Protein AF-A0A0A9H9A4-F1 (afdb_monomer_lite)

Radius of gyration: 15.13 Å; chains: 1; bounding box: 36×15×42 Å

pLDDT: mean 76.62, std 9.07, range [50.97, 86.69]

Structure (mmCIF, N/CA/C/O backbone):
data_AF-A0A0A9H9A4-F1
#
_entry.id   AF-A0A0A9H9A4-F1
#
loop_
_atom_site.group_PDB
_atom_site.id
_atom_site.type_symbol
_atom_site.label_atom_id
_atom_site.label_alt_id
_atom_site.label_comp_id
_atom_site.label_asym_id
_atom_site.label_entity_id
_atom_site.label_seq_id
_atom_site.pdbx_PDB_ins_code
_atom_site.Cartn_x
_atom_site.Cartn_y
_atom_site.Cartn_z
_atom_site.occupancy
_atom_site.B_iso_or_equiv
_atom_site.auth_seq_id
_atom_site.auth_comp_id
_atom_site.auth_asym_id
_atom_site.auth_atom_id
_atom_site.pdbx_PDB_model_num
ATOM 1 N N . MET A 1 1 ? 12.989 -8.491 -11.260 1.00 61.28 1 MET A N 1
ATOM 2 C CA . MET A 1 1 ? 12.776 -8.621 -9.795 1.00 61.28 1 MET A CA 1
ATOM 3 C C . MET A 1 1 ? 12.365 -7.302 -9.137 1.00 61.28 1 MET A C 1
ATOM 5 O O . MET A 1 1 ? 11.417 -7.318 -8.364 1.00 61.28 1 MET A O 1
ATOM 9 N N . VAL A 1 2 ? 12.992 -6.167 -9.478 1.00 73.00 2 VAL A N 1
ATOM 10 C CA . VAL A 1 2 ? 12.685 -4.835 -8.903 1.00 73.00 2 VAL A CA 1
ATOM 11 C C . VAL A 1 2 ? 11.194 -4.437 -8.966 1.00 73.00 2 VAL A C 1
ATOM 13 O O . VAL A 1 2 ? 10.654 -4.081 -7.923 1.00 73.00 2 VAL A O 1
ATOM 16 N N . PRO A 1 3 ? 10.468 -4.586 -10.095 1.00 70.38 3 PRO A N 1
ATOM 17 C CA . PRO A 1 3 ? 9.054 -4.196 -10.160 1.00 70.38 3 PRO A CA 1
ATOM 18 C C . PRO A 1 3 ? 8.159 -5.007 -9.217 1.00 70.38 3 PRO A C 1
ATOM 20 O O . PRO A 1 3 ? 7.262 -4.464 -8.580 1.00 70.38 3 PRO A O 1
ATOM 23 N N . GLY A 1 4 ? 8.434 -6.310 -9.092 1.00 74.62 4 GLY A N 1
ATOM 24 C CA . GLY A 1 4 ? 7.686 -7.208 -8.212 1.00 74.62 4 GLY A CA 1
ATOM 25 C C . GLY A 1 4 ? 7.903 -6.898 -6.730 1.00 74.62 4 GLY A C 1
ATOM 26 O O . GLY A 1 4 ? 6.957 -6.962 -5.954 1.00 74.62 4 GLY A O 1
ATOM 27 N N . ALA A 1 5 ? 9.119 -6.493 -6.345 1.00 78.25 5 ALA A N 1
ATOM 28 C CA . ALA A 1 5 ? 9.431 -6.102 -4.971 1.00 78.25 5 ALA A CA 1
ATOM 29 C C . ALA A 1 5 ? 8.743 -4.790 -4.560 1.00 78.25 5 ALA A C 1
ATOM 31 O O . ALA A 1 5 ? 8.284 -4.662 -3.425 1.00 78.25 5 ALA A O 1
ATOM 32 N N . VAL A 1 6 ? 8.637 -3.818 -5.473 1.00 77.00 6 VAL A N 1
ATOM 33 C CA . VAL A 1 6 ? 7.905 -2.574 -5.186 1.00 77.00 6 VAL A CA 1
ATOM 34 C C . VAL A 1 6 ? 6.393 -2.810 -5.224 1.00 77.00 6 VAL A C 1
ATOM 36 O O . VAL A 1 6 ? 5.680 -2.325 -4.353 1.00 77.00 6 VAL A O 1
ATOM 39 N N . GLY A 1 7 ? 5.903 -3.644 -6.147 1.00 77.69 7 GLY A N 1
ATOM 40 C CA . GLY A 1 7 ? 4.497 -4.052 -6.191 1.00 77.69 7 GLY A CA 1
ATOM 41 C C . GLY A 1 7 ? 4.032 -4.789 -4.927 1.00 77.69 7 GLY A C 1
ATOM 42 O O . GLY A 1 7 ? 2.932 -4.532 -4.442 1.00 77.69 7 GLY A O 1
ATOM 43 N N . ALA A 1 8 ? 4.879 -5.647 -4.347 1.00 78.00 8 ALA A N 1
ATOM 44 C CA . ALA A 1 8 ? 4.580 -6.368 -3.107 1.00 78.00 8 ALA A CA 1
ATOM 45 C C . ALA A 1 8 ? 4.378 -5.437 -1.895 1.00 78.00 8 ALA A C 1
ATOM 47 O O . ALA A 1 8 ? 3.615 -5.766 -0.988 1.00 78.00 8 ALA A O 1
ATOM 48 N N . GLN A 1 9 ? 5.015 -4.262 -1.891 1.00 78.50 9 GLN A N 1
ATOM 49 C CA . GLN A 1 9 ? 4.883 -3.267 -0.820 1.00 78.50 9 GLN A CA 1
ATOM 50 C C . GLN A 1 9 ? 3.592 -2.444 -0.912 1.00 78.50 9 GLN A C 1
ATOM 52 O O . GLN A 1 9 ? 3.192 -1.834 0.077 1.00 78.50 9 GLN A O 1
ATOM 57 N N . LEU A 1 10 ? 2.886 -2.463 -2.049 1.00 77.38 10 LEU A N 1
ATOM 58 C CA . LEU A 1 10 ? 1.622 -1.741 -2.234 1.00 77.38 10 LEU A CA 1
ATOM 59 C C . LEU A 1 10 ? 0.439 -2.428 -1.518 1.00 77.38 10 LEU A C 1
ATOM 61 O O . LEU A 1 10 ? -0.676 -2.452 -2.030 1.00 77.38 10 LEU A O 1
ATOM 65 N N . SER A 1 11 ? 0.636 -3.034 -0.347 1.00 74.62 11 SER A N 1
ATOM 66 C CA . SER A 1 11 ? -0.391 -3.783 0.389 1.00 74.62 11 SER A CA 1
ATOM 67 C C . SER A 1 11 ? -1.282 -2.862 1.240 1.00 74.62 11 SER A C 1
ATOM 69 O O . SER A 1 11 ? -1.239 -2.878 2.466 1.00 74.62 11 SER A O 1
ATOM 71 N N . PHE A 1 12 ? -2.095 -2.029 0.577 1.00 75.75 12 PHE A N 1
ATOM 72 C CA . PHE A 1 12 ? -2.890 -0.975 1.236 1.00 75.75 12 PHE A CA 1
ATOM 73 C C . PH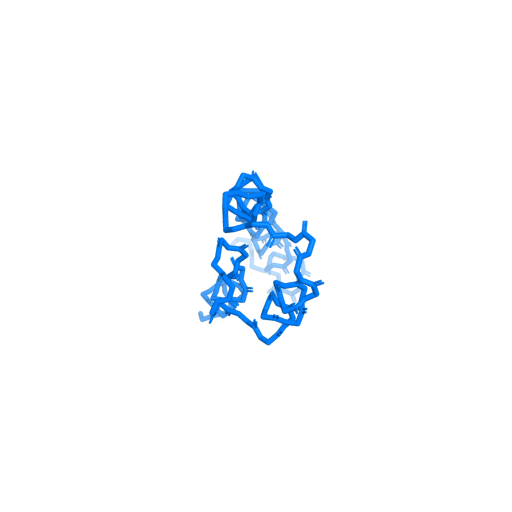E A 1 12 ? -4.349 -1.336 1.558 1.00 75.75 12 PHE A C 1
ATOM 75 O O . PHE A 1 12 ? -5.021 -0.568 2.234 1.00 75.75 12 PHE A O 1
ATOM 82 N N . LEU A 1 13 ? -4.860 -2.474 1.076 1.00 76.75 13 LEU A N 1
ATOM 83 C CA . LEU A 1 13 ? -6.298 -2.799 1.136 1.00 76.75 13 LEU A CA 1
ATOM 84 C C . LEU A 1 13 ? -6.764 -3.357 2.480 1.00 76.75 13 LEU A C 1
ATOM 86 O O . LEU A 1 13 ? -7.922 -3.191 2.845 1.00 76.75 13 LEU A O 1
ATOM 90 N N . LEU A 1 14 ? -5.895 -4.098 3.162 1.00 81.25 14 LEU A N 1
ATOM 91 C CA . LEU A 1 14 ? -6.251 -4.842 4.363 1.00 81.25 14 LEU A CA 1
ATOM 92 C C . LEU A 1 14 ? -5.409 -4.355 5.541 1.00 81.25 14 LEU A C 1
ATOM 94 O O . LEU A 1 14 ? -4.243 -3.988 5.343 1.00 81.25 14 LEU A O 1
ATOM 98 N N . PRO A 1 15 ? -5.956 -4.399 6.768 1.00 74.38 15 PRO A N 1
ATOM 99 C CA . PRO A 1 15 ? -5.201 -4.061 7.966 1.00 74.38 15 PRO A CA 1
ATOM 100 C C . PRO A 1 15 ? -3.980 -4.973 8.124 1.00 74.38 15 PRO A C 1
ATOM 102 O O . PRO A 1 15 ? -2.907 -4.494 8.449 1.00 74.38 15 PRO A O 1
ATOM 105 N N . THR A 1 16 ? -4.092 -6.257 7.772 1.00 80.31 16 THR A N 1
ATOM 106 C CA . THR A 1 16 ? -3.004 -7.251 7.848 1.00 80.31 16 THR A CA 1
ATOM 107 C C . THR A 1 16 ? -1.916 -7.097 6.778 1.00 80.31 16 THR A C 1
ATOM 109 O O . THR A 1 16 ? -0.944 -7.847 6.789 1.00 80.31 16 THR A O 1
ATOM 112 N N . GLY A 1 17 ? -2.064 -6.155 5.841 1.00 74.75 17 GLY A N 1
ATOM 113 C CA . GLY A 1 17 ? -1.147 -5.987 4.714 1.00 74.75 17 GLY A CA 1
ATOM 114 C C . GLY A 1 17 ? 0.216 -5.400 5.085 1.00 74.75 17 GLY A C 1
ATOM 115 O O . GLY A 1 17 ? 1.203 -5.690 4.411 1.00 74.75 17 GLY A O 1
ATOM 116 N N . SER A 1 18 ? 0.283 -4.590 6.145 1.00 82.75 18 SER A N 1
ATOM 117 C CA . SER A 1 18 ? 1.527 -4.029 6.682 1.00 82.75 18 SER A CA 1
ATOM 118 C C . SER A 1 18 ? 1.345 -3.593 8.143 1.00 82.75 18 SER A C 1
ATOM 120 O O . SER A 1 18 ? 0.220 -3.281 8.546 1.00 82.75 18 SER A O 1
ATOM 122 N N . PRO A 1 19 ? 2.425 -3.495 8.944 1.00 80.00 19 PRO A N 1
ATOM 123 C CA . PRO A 1 19 ? 2.332 -3.001 10.318 1.00 80.00 19 PRO A CA 1
ATOM 124 C C . PRO A 1 19 ? 1.706 -1.602 10.420 1.00 80.00 19 PRO A C 1
ATOM 126 O O . PRO A 1 19 ? 0.931 -1.349 11.337 1.00 80.00 19 PRO A O 1
ATOM 129 N N . GLY A 1 20 ? 1.974 -0.708 9.458 1.00 82.19 20 GLY A N 1
ATOM 130 C CA . GLY A 1 20 ? 1.410 0.649 9.449 1.00 82.19 20 GLY A CA 1
ATOM 131 C C . GLY A 1 20 ? -0.116 0.666 9.314 1.00 82.19 20 GLY A C 1
ATOM 132 O O . GLY A 1 20 ? -0.795 1.425 10.004 1.00 82.19 20 GLY A O 1
ATOM 133 N N . ASN A 1 21 ? -0.665 -0.233 8.493 1.00 83.25 21 ASN A N 1
ATOM 134 C CA . ASN A 1 21 ? -2.108 -0.396 8.337 1.00 83.25 21 ASN A CA 1
ATOM 135 C C . ASN A 1 21 ? -2.769 -0.949 9.615 1.00 83.25 21 ASN A C 1
ATOM 137 O O . ASN A 1 21 ? -3.822 -0.450 10.016 1.00 83.25 21 ASN A O 1
ATOM 141 N N . VAL A 1 22 ? -2.147 -1.926 10.291 1.00 83.50 22 VAL A N 1
ATOM 142 C CA . VAL A 1 22 ? -2.637 -2.447 11.585 1.00 83.50 22 VAL A 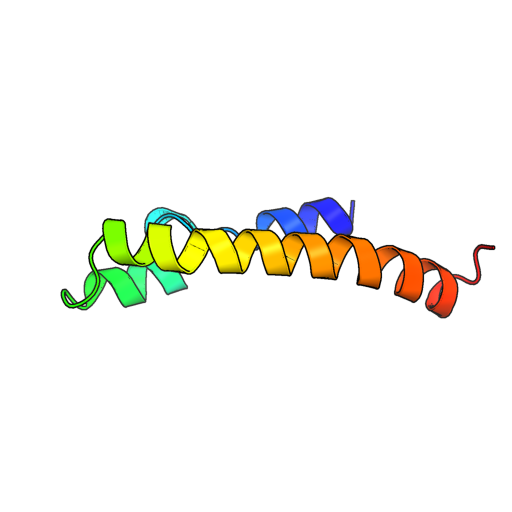CA 1
ATOM 143 C C . VAL A 1 22 ? -2.655 -1.349 12.645 1.00 83.50 22 VAL A C 1
ATOM 145 O O . VAL A 1 22 ? -3.635 -1.230 13.374 1.00 83.50 22 VAL A O 1
ATOM 148 N N . VAL A 1 23 ? -1.603 -0.528 12.720 1.00 85.19 23 VAL A N 1
ATOM 149 C CA . VAL A 1 23 ? -1.523 0.579 13.685 1.00 85.19 23 VAL A CA 1
ATOM 150 C C . VAL A 1 23 ? -2.669 1.568 13.465 1.00 85.19 23 VAL A C 1
ATOM 152 O O . VAL A 1 23 ? -3.383 1.873 14.417 1.00 85.19 23 VAL A O 1
ATOM 155 N N . GLY A 1 24 ? -2.925 1.989 12.222 1.00 82.94 24 GLY A N 1
ATOM 156 C CA . GLY A 1 24 ? -4.067 2.850 11.895 1.00 82.94 24 GLY A CA 1
ATOM 157 C C . GLY A 1 24 ? -5.420 2.216 12.238 1.00 82.94 24 GLY A C 1
ATOM 158 O O . GLY A 1 24 ? -6.262 2.863 12.856 1.00 82.94 24 GLY A O 1
ATOM 159 N N . PHE A 1 25 ? -5.614 0.935 11.916 1.00 83.44 25 PHE A N 1
ATOM 160 C CA . PHE A 1 25 ? -6.842 0.198 12.235 1.00 83.44 25 PHE A CA 1
ATOM 161 C C . PHE A 1 25 ? -7.061 0.030 13.750 1.00 83.44 25 PHE A C 1
ATOM 163 O O . PHE A 1 25 ? -8.182 0.151 14.239 1.00 83.44 25 PHE A O 1
ATOM 170 N N . SER A 1 26 ? -5.987 -0.174 14.520 1.00 83.00 26 SER A N 1
ATOM 171 C CA . SER A 1 26 ? -6.041 -0.352 15.979 1.00 83.00 26 SER A CA 1
ATOM 172 C C . SER A 1 26 ? -6.492 0.893 16.754 1.00 83.00 26 SER A C 1
ATOM 174 O O . SER A 1 26 ? -6.862 0.782 17.919 1.00 83.00 26 SER A O 1
ATOM 176 N N . THR A 1 27 ? -6.520 2.068 16.110 1.00 84.25 27 THR A N 1
ATOM 177 C CA . THR A 1 27 ? -7.016 3.316 16.718 1.00 84.25 27 THR A CA 1
ATOM 178 C C . THR A 1 27 ? -8.533 3.331 16.933 1.00 84.25 27 THR A C 1
ATOM 180 O O . THR A 1 27 ? -9.033 4.187 17.656 1.00 84.25 27 THR A O 1
ATOM 183 N N . GLY A 1 28 ? -9.277 2.406 16.313 1.00 80.19 28 GLY A N 1
ATOM 184 C CA . GLY A 1 28 ? -10.733 2.280 16.448 1.00 80.19 28 GLY A CA 1
ATOM 185 C C . GLY A 1 28 ? -11.556 3.271 15.616 1.00 80.19 28 GLY A C 1
ATOM 186 O O . GLY A 1 28 ? -12.771 3.120 15.532 1.00 80.19 28 GLY A O 1
ATOM 187 N N . TYR A 1 29 ? -10.915 4.243 14.959 1.00 80.75 29 TYR A N 1
ATOM 188 C CA . TYR A 1 29 ? -11.584 5.240 14.110 1.00 80.75 29 TYR A CA 1
ATOM 189 C C . TYR A 1 29 ? -11.720 4.821 12.641 1.00 80.75 29 TYR A C 1
ATOM 191 O O . TYR A 1 29 ? -12.469 5.449 11.898 1.00 80.75 29 TYR A O 1
ATOM 199 N N . ILE A 1 30 ? -10.987 3.793 12.206 1.00 81.44 30 ILE A N 1
ATOM 200 C CA . ILE A 1 30 ? -10.908 3.383 10.799 1.00 81.44 30 ILE A CA 1
ATOM 201 C C . ILE A 1 30 ? -11.517 1.990 10.655 1.00 81.44 30 ILE A C 1
ATOM 203 O O . ILE A 1 30 ? -11.033 1.036 11.262 1.00 81.44 30 ILE A O 1
ATOM 207 N N . SER A 1 31 ? -12.562 1.851 9.834 1.00 84.06 31 SER A N 1
ATOM 208 C CA . SER A 1 31 ? -13.154 0.547 9.531 1.00 84.06 31 SER A CA 1
ATOM 209 C C . SER A 1 31 ? -12.460 -0.127 8.343 1.00 84.06 31 SER A C 1
ATOM 211 O O . SER A 1 31 ? -11.835 0.521 7.503 1.00 84.06 31 SER A O 1
ATOM 213 N N . ILE A 1 32 ? -12.617 -1.449 8.213 1.00 83.12 32 ILE A N 1
ATOM 214 C CA . ILE A 1 32 ? -12.058 -2.219 7.085 1.00 83.12 32 ILE A CA 1
ATOM 215 C C . ILE A 1 32 ? -12.586 -1.675 5.748 1.00 83.12 32 ILE A C 1
ATOM 217 O O . ILE A 1 32 ? -11.838 -1.589 4.777 1.00 83.12 32 ILE A O 1
ATOM 221 N N . LYS A 1 33 ? -13.862 -1.260 5.698 1.00 81.50 33 LYS A N 1
ATOM 222 C CA . LYS A 1 33 ? -14.448 -0.640 4.498 1.00 81.50 33 LYS A CA 1
ATOM 223 C C . LYS A 1 33 ? -13.706 0.631 4.087 1.00 81.50 33 LYS A C 1
ATOM 225 O O . LYS A 1 33 ? -13.433 0.794 2.901 1.00 81.50 33 LYS A O 1
ATOM 230 N N . ASP A 1 34 ? -13.336 1.478 5.043 1.00 83.31 34 ASP A N 1
ATOM 231 C CA . ASP A 1 34 ? -12.646 2.739 4.761 1.00 83.31 34 ASP A CA 1
ATOM 232 C C . ASP A 1 34 ? -11.245 2.482 4.204 1.00 83.31 34 ASP A C 1
ATOM 234 O O . ASP A 1 34 ? -10.846 3.123 3.232 1.00 83.31 34 ASP A O 1
ATOM 238 N N . MET A 1 35 ? -10.533 1.480 4.738 1.00 84.31 35 MET A N 1
ATOM 239 C CA . MET A 1 35 ? -9.222 1.057 4.224 1.00 84.31 35 MET A CA 1
ATOM 240 C C . MET A 1 35 ? -9.299 0.460 2.819 1.00 84.31 35 MET A C 1
ATOM 242 O O . MET A 1 35 ? -8.424 0.709 1.997 1.00 84.31 35 MET A O 1
ATOM 246 N N . VAL A 1 36 ? -10.344 -0.309 2.502 1.00 84.44 36 VAL A N 1
ATOM 247 C CA . VAL A 1 36 ? -10.517 -0.87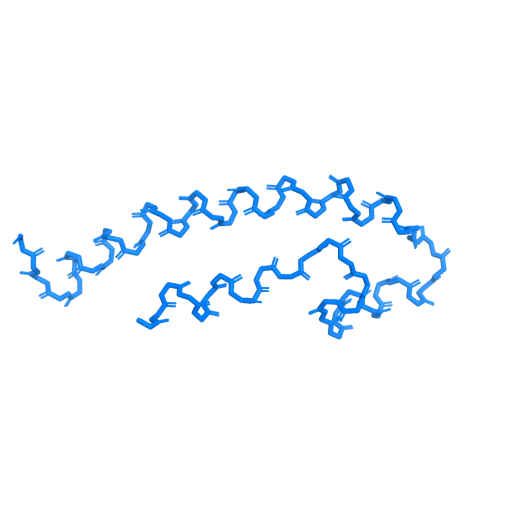2 1.154 1.00 84.44 36 VAL A CA 1
ATOM 248 C C . VAL A 1 36 ? -10.831 0.233 0.143 1.00 84.44 36 VAL A C 1
ATOM 250 O O . VAL A 1 36 ? -10.241 0.255 -0.937 1.00 84.44 36 VAL A O 1
ATOM 253 N N . ILE A 1 37 ? -11.719 1.167 0.497 1.00 84.19 37 ILE A N 1
ATOM 254 C CA . ILE A 1 37 ? -12.129 2.279 -0.374 1.00 84.19 37 ILE A CA 1
ATOM 255 C C . ILE A 1 37 ? -10.965 3.240 -0.629 1.00 84.19 37 ILE A C 1
ATOM 257 O O . ILE A 1 37 ? -10.793 3.691 -1.758 1.00 84.19 37 ILE A O 1
ATOM 261 N N . THR A 1 38 ? -10.139 3.523 0.380 1.00 84.56 38 THR A N 1
ATOM 262 C CA . THR A 1 38 ? -8.942 4.369 0.222 1.00 84.56 38 THR A CA 1
ATOM 263 C C . THR A 1 38 ? -7.759 3.617 -0.396 1.00 84.56 38 THR A C 1
ATOM 265 O O . THR A 1 38 ? -7.025 4.181 -1.206 1.00 84.56 38 THR A O 1
ATOM 268 N N . GLY A 1 39 ? -7.588 2.331 -0.088 1.00 82.94 39 GLY A N 1
ATOM 269 C CA . GLY A 1 39 ? -6.482 1.501 -0.571 1.00 82.94 39 GLY A CA 1
ATOM 270 C C . GLY A 1 39 ? -6.593 1.078 -2.040 1.00 82.94 39 GLY A C 1
ATOM 271 O O . GLY A 1 39 ? -5.568 0.902 -2.697 1.00 82.94 39 GLY A O 1
ATOM 272 N N . MET A 1 40 ? -7.808 0.941 -2.584 1.00 83.38 40 MET A N 1
ATOM 273 C CA . MET A 1 40 ? -8.060 0.638 -4.005 1.00 83.38 40 MET A CA 1
ATOM 274 C C . MET A 1 40 ? -7.453 1.683 -4.960 1.00 83.38 40 MET A C 1
ATOM 276 O O . MET A 1 40 ? -6.602 1.315 -5.774 1.00 83.38 40 MET A O 1
ATOM 280 N N . PRO A 1 41 ? -7.816 2.979 -4.871 1.00 85.38 41 PRO A N 1
ATOM 281 C CA . PRO A 1 41 ? -7.240 4.003 -5.735 1.00 85.38 41 PRO A CA 1
ATOM 282 C C . PRO A 1 41 ? -5.735 4.165 -5.498 1.00 85.38 41 PRO A C 1
ATOM 284 O O . PRO A 1 41 ? -4.990 4.316 -6.465 1.00 85.38 41 PRO A O 1
ATOM 287 N N . LEU A 1 42 ? -5.260 4.035 -4.252 1.00 85.56 42 LEU A N 1
ATOM 288 C CA . LEU A 1 42 ? -3.827 4.103 -3.941 1.00 85.56 42 LEU A CA 1
ATOM 289 C C . LEU A 1 42 ? -3.024 3.005 -4.656 1.00 85.56 42 LEU A C 1
ATOM 291 O O . LEU A 1 42 ? -1.956 3.268 -5.206 1.00 85.56 42 LEU A O 1
ATOM 295 N N . LYS A 1 43 ? -3.554 1.775 -4.693 1.00 84.69 43 LYS A N 1
ATOM 296 C CA . LYS A 1 43 ? -2.951 0.662 -5.436 1.00 84.69 43 LYS A CA 1
ATOM 297 C C . LYS A 1 43 ? -2.899 0.927 -6.934 1.00 84.69 43 LYS A C 1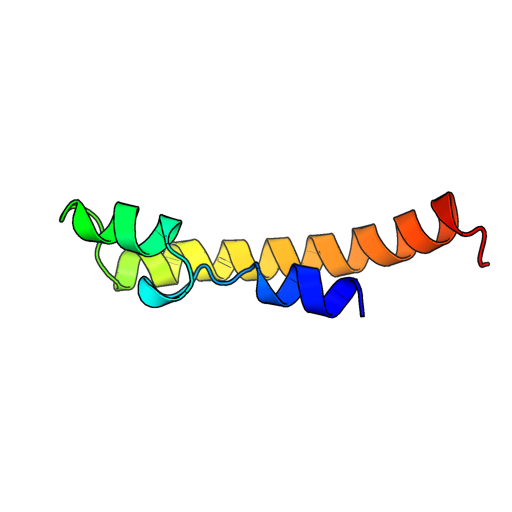
ATOM 299 O O . LYS A 1 43 ? -1.865 0.687 -7.548 1.00 84.69 43 LYS A O 1
ATOM 304 N N . VAL A 1 44 ? -3.996 1.405 -7.518 1.00 84.69 44 VAL A N 1
ATOM 305 C CA . VAL A 1 44 ? -4.079 1.669 -8.962 1.00 84.69 44 VAL A CA 1
ATOM 306 C C . VAL A 1 44 ? -3.086 2.757 -9.369 1.00 84.69 44 VAL A C 1
ATOM 308 O O . VAL A 1 44 ? -2.335 2.569 -10.323 1.00 84.69 44 VAL A O 1
ATOM 311 N N . VAL A 1 45 ? -3.016 3.850 -8.605 1.00 86.69 45 VAL A N 1
ATOM 312 C CA . VAL A 1 45 ? -2.046 4.928 -8.839 1.00 86.69 45 VAL A CA 1
ATOM 313 C C . VAL A 1 45 ? -0.612 4.430 -8.646 1.00 86.69 45 VAL A C 1
ATOM 315 O O . VAL A 1 45 ? 0.246 4.728 -9.471 1.00 86.69 45 VAL A O 1
ATOM 318 N N . GLY A 1 46 ? -0.346 3.627 -7.611 1.00 82.75 46 GLY A N 1
ATOM 319 C CA . GLY A 1 46 ? 0.979 3.052 -7.363 1.00 82.75 46 GLY A CA 1
ATOM 320 C C . GLY A 1 46 ? 1.449 2.114 -8.479 1.00 82.75 46 GLY A C 1
ATOM 321 O O . GLY A 1 46 ? 2.607 2.175 -8.885 1.00 82.75 46 GLY A O 1
ATOM 322 N N . ILE A 1 47 ? 0.550 1.289 -9.024 1.00 83.62 47 ILE A N 1
ATOM 323 C CA . ILE A 1 47 ? 0.850 0.427 -10.175 1.00 83.62 47 ILE A CA 1
ATOM 324 C C . ILE A 1 47 ? 1.095 1.277 -11.424 1.00 83.62 47 ILE A C 1
ATOM 326 O O . ILE A 1 47 ? 2.097 1.063 -12.096 1.00 83.62 47 ILE A O 1
ATOM 330 N N . ALA A 1 48 ? 0.248 2.271 -11.707 1.00 83.31 48 ALA A N 1
ATOM 331 C CA . ALA A 1 48 ? 0.430 3.162 -12.853 1.00 83.31 48 ALA A CA 1
ATOM 332 C C . ALA A 1 48 ? 1.759 3.934 -12.777 1.00 83.31 48 ALA A C 1
ATOM 334 O O . ALA A 1 48 ? 2.499 4.000 -13.758 1.00 83.31 48 ALA A O 1
ATOM 335 N N . ALA A 1 49 ? 2.103 4.451 -11.594 1.00 81.81 49 ALA A N 1
ATOM 336 C CA . ALA A 1 49 ? 3.386 5.090 -11.343 1.00 81.81 49 ALA A CA 1
ATOM 337 C C . ALA A 1 49 ? 4.544 4.109 -11.565 1.00 81.81 49 ALA A C 1
ATOM 339 O O . ALA A 1 49 ? 5.492 4.451 -12.260 1.00 81.81 49 ALA A O 1
ATOM 340 N N . LEU A 1 50 ? 4.458 2.871 -11.065 1.00 78.44 50 LEU A N 1
ATOM 341 C CA . LEU A 1 50 ? 5.482 1.852 -11.310 1.00 78.44 50 LEU A CA 1
ATOM 342 C C . LEU A 1 50 ? 5.649 1.531 -12.796 1.00 78.44 50 LEU A C 1
ATOM 344 O O . LEU A 1 50 ? 6.778 1.451 -13.274 1.00 78.44 50 LEU A O 1
ATOM 348 N N . THR A 1 51 ? 4.549 1.381 -13.533 1.00 76.44 51 THR A N 1
ATOM 349 C CA . THR A 1 51 ? 4.569 1.095 -14.971 1.00 76.44 51 THR A CA 1
ATOM 350 C C . THR A 1 51 ? 5.215 2.217 -15.778 1.00 76.44 51 THR A C 1
ATOM 352 O O . THR A 1 51 ? 5.838 1.928 -16.790 1.00 76.44 51 THR A O 1
ATOM 355 N N . ILE A 1 52 ? 5.114 3.477 -15.349 1.00 75.31 52 ILE A N 1
ATOM 356 C CA . ILE A 1 52 ? 5.726 4.618 -16.050 1.0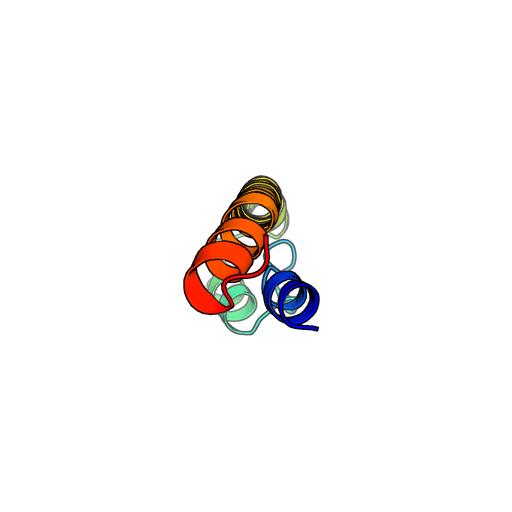0 75.31 52 ILE A CA 1
ATOM 357 C C . ILE A 1 52 ? 7.181 4.819 -15.611 1.00 75.31 52 ILE A C 1
ATOM 359 O O . ILE A 1 52 ? 8.068 5.048 -16.434 1.00 75.31 52 ILE A O 1
ATOM 363 N N . LEU A 1 53 ? 7.435 4.736 -14.306 1.00 72.25 53 LEU A N 1
ATOM 364 C CA . LEU A 1 53 ? 8.669 5.199 -13.676 1.00 72.25 53 LEU A CA 1
ATOM 365 C C . LEU A 1 53 ? 9.791 4.149 -13.753 1.00 72.25 53 LEU A C 1
ATOM 367 O O . LEU A 1 53 ? 10.954 4.501 -13.906 1.00 72.25 53 LEU A O 1
ATOM 371 N N . LEU A 1 54 ? 9.463 2.853 -13.724 1.00 72.00 54 LEU A N 1
ATOM 372 C CA . LEU A 1 54 ? 10.459 1.784 -13.875 1.00 72.00 54 LEU A CA 1
ATOM 373 C C . LEU A 1 54 ? 11.067 1.675 -15.281 1.00 72.00 54 LEU A C 1
ATOM 375 O O . LEU A 1 54 ? 12.287 1.543 -15.349 1.00 72.00 54 LEU A O 1
ATOM 379 N N . PRO A 1 55 ? 10.308 1.723 -16.393 1.00 68.69 55 PRO A N 1
ATOM 380 C CA . PRO A 1 55 ? 10.923 1.751 -17.717 1.00 68.69 55 PRO A CA 1
ATOM 381 C C . PRO A 1 55 ? 11.664 3.066 -17.973 1.00 68.69 55 PRO A C 1
ATOM 383 O O . PRO A 1 55 ? 12.760 3.023 -18.510 1.00 68.69 55 PRO A O 1
ATOM 386 N N . THR A 1 56 ? 11.161 4.218 -17.510 1.00 64.69 56 THR A N 1
ATOM 387 C CA . THR A 1 56 ? 11.874 5.501 -17.684 1.00 64.69 56 THR A CA 1
ATOM 388 C C . THR A 1 56 ? 13.168 5.586 -16.871 1.00 64.69 56 THR A C 1
ATOM 390 O O . THR A 1 56 ? 14.186 6.011 -17.411 1.00 64.69 56 THR A O 1
ATOM 393 N N . LEU A 1 57 ? 13.189 5.128 -15.613 1.00 61.09 57 LEU A N 1
ATOM 394 C CA . LEU A 1 57 ? 14.433 5.010 -14.840 1.00 61.09 57 LEU A CA 1
ATOM 395 C C . LEU A 1 57 ? 15.335 3.884 -15.351 1.00 61.09 57 LEU A C 1
ATOM 397 O O . LEU A 1 57 ? 16.551 4.019 -15.282 1.00 61.09 57 LEU A O 1
ATOM 401 N N . GLY A 1 58 ? 14.777 2.793 -15.876 1.00 59.34 58 GLY A N 1
ATOM 402 C CA . GLY A 1 58 ? 15.544 1.735 -16.533 1.00 59.34 58 GLY A CA 1
ATOM 403 C C . GLY A 1 58 ? 16.311 2.268 -17.743 1.00 59.34 58 GLY A C 1
ATOM 404 O O . GLY A 1 58 ? 17.515 2.065 -17.845 1.00 59.34 58 GLY A O 1
ATOM 405 N N . THR A 1 59 ? 15.655 3.042 -18.604 1.00 57.81 59 THR A N 1
ATOM 406 C CA . THR A 1 59 ? 16.300 3.691 -19.752 1.00 57.81 59 THR A CA 1
ATOM 407 C C . THR A 1 59 ? 17.295 4.775 -19.317 1.00 57.81 59 THR A C 1
ATOM 409 O O . THR A 1 59 ? 18.370 4.877 -19.900 1.00 57.81 59 THR A O 1
ATOM 412 N N . LEU A 1 60 ? 16.993 5.552 -18.268 1.00 58.91 60 LEU A N 1
ATOM 413 C CA . LEU A 1 60 ? 17.832 6.677 -17.826 1.00 58.91 60 LEU A CA 1
ATOM 414 C C . LEU A 1 60 ? 19.057 6.258 -16.990 1.00 58.91 60 LEU A C 1
ATOM 416 O O . LEU A 1 60 ? 20.107 6.884 -17.097 1.00 58.91 60 LEU A O 1
ATOM 420 N N . VAL A 1 61 ? 18.941 5.213 -16.164 1.00 61.41 61 VAL A N 1
ATOM 421 C CA . VAL A 1 61 ? 20.024 4.721 -15.289 1.00 61.41 61 VAL A CA 1
ATOM 422 C C . VAL A 1 61 ? 20.827 3.602 -15.953 1.00 61.41 61 VAL A C 1
ATOM 424 O O . VAL A 1 61 ? 22.041 3.552 -15.775 1.00 61.41 61 VAL A O 1
ATOM 427 N N . PHE A 1 62 ? 20.185 2.716 -16.723 1.00 59.19 62 PHE A N 1
ATOM 428 C CA . PHE A 1 62 ? 20.865 1.597 -17.388 1.00 59.19 62 PHE A CA 1
ATOM 429 C C . PHE A 1 62 ? 21.141 1.825 -18.879 1.00 59.19 62 PHE A C 1
ATOM 431 O O . PHE A 1 62 ? 21.786 0.979 -19.493 1.00 59.19 62 PHE A O 1
ATOM 438 N N . GLY A 1 63 ? 20.709 2.946 -19.473 1.00 55.41 63 GLY A N 1
ATOM 439 C CA . GLY A 1 63 ? 21.050 3.295 -20.860 1.00 55.41 63 GLY A CA 1
ATOM 440 C C . GLY A 1 63 ? 20.596 2.260 -21.894 1.00 55.41 63 GLY A C 1
ATOM 441 O O . GLY A 1 63 ? 21.194 2.153 -22.961 1.00 55.41 63 GLY A O 1
ATOM 442 N N . MET A 1 64 ? 19.580 1.458 -21.573 1.00 57.19 64 MET A N 1
ATOM 443 C CA . MET A 1 64 ? 19.034 0.468 -22.493 1.00 57.19 64 MET A CA 1
ATOM 444 C C . MET A 1 64 ? 17.966 1.143 -23.357 1.00 57.19 64 MET A C 1
ATOM 446 O O . MET A 1 64 ? 16.899 1.499 -22.851 1.00 57.19 64 MET A O 1
ATOM 450 N N . ASN A 1 65 ? 18.316 1.358 -24.629 1.00 50.97 65 ASN A N 1
ATOM 451 C CA . ASN A 1 65 ? 17.393 1.669 -25.725 1.00 50.97 65 ASN A CA 1
ATOM 452 C C . ASN A 1 65 ? 16.616 0.402 -26.097 1.00 50.97 65 ASN A C 1
ATOM 454 O O . ASN A 1 65 ? 17.296 -0.617 -26.364 1.00 50.97 65 ASN A O 1
#

Organism: Arundo donax (NCBI:txid35708)

Sequence (65 aa):
MVPGAVGAQLSFLLPTGSPGNVVGFSTGYISIKD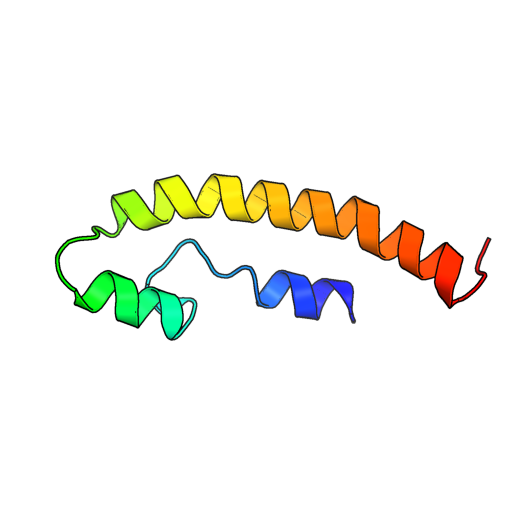MVITGMPLKVVGIAALTILLPTLGTLVFGMN

Secondary structure (DSSP, 8-state):
-HHHHHHHH---SSGGG-HHHHHHHHTSS--HHHHHHHHHHHHHHHHHHHHHHHHHHHHHHH---

Foldseek 3Di:
DVLVVQLLLLQQLACVSDVVSVVVVVVVPDDSVNSNVVSVVSSVVSNVCSVPVVVVCCCVVVVDD